Protein AF-A0A8S1MIY5-F1 (afdb_monomer_lite)

Sequence (161 aa):
MYQFWNVERFRDNHPNNYDDLGTQYIQLIIRNIDIILDHFNNERFLNTLAPLAEIYAPSYLYQAQLLADNLELLQEFLSRFIVEKDDQTIAMNQKFDQINKQISAQHLLEIVNSALGTISNWNQFRNQSMDMNMFRDKVDTLRNNFQLQINQNCNCPCQLI

Radius of gyration: 17.45 Å; chains: 1; bounding box: 38×49×44 Å

pLDDT: mean 79.67, std 19.29, range [26.83, 97.75]

Structure (mmCIF, N/CA/C/O backbone):
data_AF-A0A8S1MIY5-F1
#
_entry.id   AF-A0A8S1MIY5-F1
#
loop_
_atom_site.group_PDB
_atom_site.id
_atom_site.type_symbol
_atom_site.label_atom_id
_atom_site.label_alt_id
_atom_site.label_comp_id
_atom_site.label_asym_id
_atom_site.label_entity_id
_atom_site.label_seq_id
_atom_site.pdbx_PDB_ins_code
_atom_site.Cartn_x
_atom_site.Cartn_y
_atom_site.Cartn_z
_atom_site.occupancy
_atom_site.B_iso_or_equiv
_atom_site.auth_seq_id
_atom_site.auth_comp_id
_atom_site.auth_asym_id
_atom_site.auth_atom_id
_atom_site.pdbx_PDB_model_num
ATOM 1 N N . MET A 1 1 ? 19.231 -18.128 -3.361 1.00 30.25 1 MET A N 1
ATOM 2 C CA . MET A 1 1 ? 19.978 -16.853 -3.343 1.00 30.25 1 MET A CA 1
ATOM 3 C C . MET A 1 1 ? 19.051 -15.817 -3.961 1.00 30.25 1 MET A C 1
ATOM 5 O O . MET A 1 1 ? 18.845 -15.867 -5.165 1.00 30.25 1 MET A O 1
ATOM 9 N N . TYR A 1 2 ? 18.365 -15.015 -3.141 1.00 29.70 2 TYR A N 1
ATOM 10 C CA . TYR A 1 2 ? 17.358 -14.062 -3.622 1.00 29.70 2 TYR A CA 1
ATOM 11 C C . TYR A 1 2 ? 18.079 -12.900 -4.306 1.00 29.70 2 TYR A C 1
ATOM 13 O O . TYR A 1 2 ? 18.810 -12.150 -3.663 1.00 29.70 2 TYR A O 1
ATOM 21 N N . GLN A 1 3 ? 17.979 -12.837 -5.632 1.00 38.62 3 GLN A N 1
ATOM 22 C CA . GLN A 1 3 ? 18.622 -11.795 -6.418 1.00 38.62 3 GLN A CA 1
ATOM 23 C C . GLN A 1 3 ? 17.818 -10.505 -6.277 1.00 38.62 3 GLN A C 1
ATOM 25 O O . GLN A 1 3 ? 16.659 -10.426 -6.669 1.00 38.62 3 GLN A O 1
ATOM 30 N N . PHE A 1 4 ? 18.465 -9.518 -5.675 1.00 46.28 4 PHE A N 1
ATOM 31 C CA . PHE A 1 4 ? 17.971 -8.165 -5.512 1.00 46.28 4 PHE A CA 1
ATOM 32 C C . PHE A 1 4 ? 17.710 -7.497 -6.871 1.00 46.28 4 PHE A C 1
ATOM 34 O O . PHE A 1 4 ? 18.461 -7.715 -7.827 1.00 46.28 4 PHE A O 1
ATOM 41 N N . TRP A 1 5 ? 16.712 -6.614 -6.937 1.00 50.09 5 TRP A N 1
ATOM 42 C CA . TRP A 1 5 ? 16.492 -5.707 -8.066 1.00 50.09 5 TRP A CA 1
ATOM 43 C C . TRP A 1 5 ? 17.635 -4.674 -8.130 1.00 50.09 5 TRP A C 1
ATOM 45 O O . TRP A 1 5 ? 17.569 -3.575 -7.579 1.00 50.09 5 TRP A O 1
ATOM 55 N N . ASN A 1 6 ? 18.744 -5.068 -8.759 1.00 51.19 6 ASN A N 1
ATOM 56 C CA . ASN A 1 6 ? 19.761 -4.169 -9.290 1.00 51.19 6 ASN A CA 1
ATOM 57 C C . ASN A 1 6 ? 19.525 -4.092 -10.799 1.00 51.19 6 ASN A C 1
ATOM 59 O O . ASN A 1 6 ? 19.880 -5.021 -11.522 1.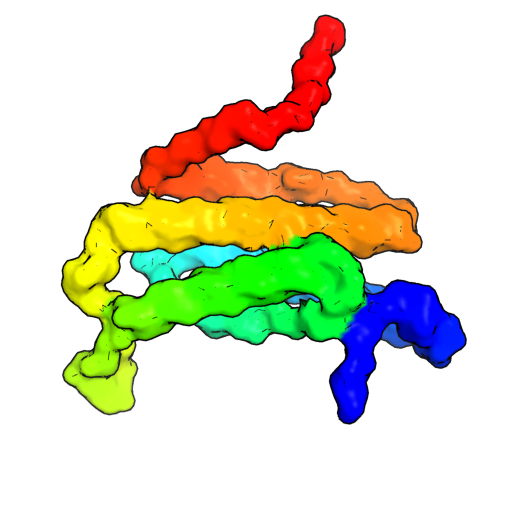00 51.19 6 ASN A O 1
ATOM 63 N N . VAL A 1 7 ? 18.892 -3.007 -11.249 1.00 51.31 7 VAL A N 1
ATOM 64 C CA . VAL A 1 7 ? 18.447 -2.821 -12.639 1.00 51.31 7 VAL A CA 1
ATOM 65 C C . VAL A 1 7 ? 19.576 -3.040 -13.646 1.00 51.31 7 VAL A C 1
ATOM 67 O O . VAL A 1 7 ? 19.343 -3.612 -14.704 1.00 51.31 7 VAL A O 1
ATOM 70 N N . GLU A 1 8 ? 20.808 -2.653 -13.315 1.00 51.97 8 GLU A N 1
ATOM 71 C CA . GLU A 1 8 ? 21.961 -2.844 -14.199 1.00 51.97 8 GLU A CA 1
ATOM 72 C C . GLU A 1 8 ? 22.456 -4.294 -14.169 1.00 51.97 8 GLU A C 1
ATOM 74 O O . GLU A 1 8 ? 22.488 -4.958 -15.201 1.00 51.97 8 GLU A O 1
ATOM 79 N N . ARG A 1 9 ? 22.741 -4.849 -12.983 1.00 48.50 9 ARG A N 1
ATOM 80 C CA . ARG A 1 9 ? 23.266 -6.225 -12.874 1.00 48.50 9 ARG A CA 1
ATOM 81 C C . ARG A 1 9 ? 22.266 -7.308 -13.281 1.00 48.50 9 ARG A C 1
ATOM 83 O O . ARG A 1 9 ? 22.688 -8.372 -13.722 1.00 48.50 9 ARG A O 1
ATOM 90 N N . PHE A 1 10 ? 20.968 -7.103 -13.083 1.00 50.41 10 PHE A N 1
ATOM 91 C CA . PHE A 1 10 ? 19.957 -8.109 -13.416 1.00 50.41 10 PHE A CA 1
ATOM 92 C C . PHE A 1 10 ? 19.632 -8.091 -14.918 1.00 50.41 10 PHE A C 1
ATOM 94 O O . PHE A 1 10 ? 19.554 -9.158 -15.530 1.00 50.41 10 PHE A O 1
ATOM 101 N N . ARG A 1 11 ? 19.560 -6.899 -15.532 1.00 55.84 11 ARG A N 1
ATOM 102 C CA . ARG A 1 11 ? 19.440 -6.725 -16.991 1.00 55.84 11 ARG A CA 1
ATOM 103 C C . ARG A 1 11 ? 20.601 -7.378 -17.738 1.00 55.84 11 ARG A C 1
ATOM 105 O O . ARG A 1 11 ? 20.368 -8.073 -18.721 1.00 55.84 11 ARG A O 1
ATOM 112 N N . ASP A 1 12 ? 21.826 -7.186 -17.252 1.00 58.12 12 ASP A N 1
ATOM 113 C CA . ASP A 1 12 ? 23.028 -7.697 -17.917 1.00 58.12 12 ASP A CA 1
ATOM 114 C C . ASP A 1 12 ? 23.130 -9.230 -17.846 1.00 58.12 12 ASP A C 1
ATOM 116 O O . ASP A 1 12 ? 23.671 -9.863 -18.751 1.00 58.12 12 ASP A O 1
ATOM 120 N N . ASN A 1 13 ? 22.578 -9.844 -16.795 1.00 53.00 13 ASN A N 1
ATOM 121 C CA . ASN A 1 13 ? 22.621 -11.291 -16.625 1.00 53.00 13 ASN A CA 1
ATOM 122 C C . ASN A 1 13 ? 21.460 -11.999 -17.334 1.00 53.00 13 ASN A C 1
ATOM 124 O O . ASN A 1 13 ? 21.686 -13.044 -17.947 1.00 53.00 13 ASN A O 1
ATOM 128 N N . HIS A 1 14 ? 20.222 -11.498 -17.229 1.00 50.00 14 HIS A N 1
ATOM 129 C CA . HIS A 1 14 ? 19.006 -12.218 -17.647 1.00 50.00 14 HIS A CA 1
ATOM 130 C C . HIS A 1 14 ? 18.018 -11.305 -18.413 1.00 50.00 14 HIS A C 1
ATOM 132 O O . HIS A 1 14 ? 16.885 -11.113 -17.962 1.00 50.00 14 HIS A O 1
ATOM 138 N N . PRO A 1 15 ? 18.397 -10.766 -19.588 1.00 54.75 15 PRO A N 1
ATOM 139 C CA . PRO A 1 15 ? 17.655 -9.698 -20.269 1.00 54.75 15 PRO A CA 1
ATOM 140 C C . PRO A 1 15 ? 16.210 -10.069 -20.638 1.00 54.75 15 PRO A C 1
ATOM 142 O O . PRO A 1 15 ? 15.326 -9.231 -20.520 1.00 54.75 15 PRO A O 1
ATOM 145 N N . ASN A 1 16 ? 15.944 -11.326 -21.016 1.00 53.03 16 ASN A N 1
ATOM 146 C CA . ASN A 1 16 ? 14.605 -11.755 -21.446 1.00 53.03 16 ASN A CA 1
ATOM 147 C C . ASN A 1 16 ? 13.642 -12.053 -20.279 1.00 53.03 16 ASN A C 1
ATOM 149 O O . ASN A 1 16 ? 12.444 -11.866 -20.429 1.00 53.03 16 ASN A O 1
ATOM 153 N N . ASN A 1 17 ? 14.146 -12.493 -19.118 1.00 59.59 17 ASN A N 1
ATOM 154 C CA . ASN A 1 17 ? 13.304 -12.845 -17.960 1.00 59.59 17 ASN A CA 1
ATOM 155 C C . ASN A 1 17 ? 13.122 -11.672 -16.985 1.00 59.59 17 ASN A C 1
ATOM 157 O O . ASN A 1 17 ? 12.213 -11.680 -16.157 1.00 59.59 17 ASN A O 1
ATOM 161 N N . TYR A 1 18 ? 14.005 -10.676 -17.053 1.00 66.25 18 TYR A N 1
ATOM 162 C CA . TYR A 1 18 ? 13.962 -9.498 -16.195 1.00 66.25 18 TYR A CA 1
ATOM 163 C C . TYR A 1 18 ? 12.698 -8.660 -16.419 1.00 66.25 18 TYR A C 1
ATOM 165 O O . TYR A 1 18 ? 12.062 -8.215 -15.462 1.00 66.25 18 TYR A O 1
ATOM 173 N N . ASP A 1 19 ? 12.309 -8.503 -17.682 1.00 68.25 19 ASP A N 1
ATOM 174 C CA . ASP A 1 19 ? 11.153 -7.712 -18.089 1.00 68.25 19 ASP A CA 1
ATOM 175 C C . ASP A 1 19 ? 9.825 -8.312 -17.606 1.00 68.25 19 ASP A C 1
ATOM 177 O O . ASP A 1 19 ? 8.956 -7.571 -17.131 1.00 68.25 19 ASP A O 1
ATOM 181 N N . ASP A 1 20 ? 9.679 -9.636 -17.673 1.00 75.25 20 ASP A N 1
ATOM 182 C CA . ASP A 1 20 ? 8.476 -10.343 -17.221 1.00 75.25 20 ASP A CA 1
ATOM 183 C C . ASP A 1 20 ? 8.345 -10.312 -15.696 1.00 75.25 20 ASP A C 1
ATOM 185 O O . ASP A 1 20 ? 7.279 -9.988 -15.172 1.00 75.25 20 ASP A O 1
ATOM 189 N N . LEU A 1 21 ? 9.438 -10.574 -14.972 1.00 76.75 21 LEU A N 1
ATOM 190 C CA . LEU A 1 21 ? 9.452 -10.533 -13.506 1.00 76.75 21 LEU A CA 1
ATOM 191 C C . LEU A 1 21 ? 9.160 -9.128 -12.973 1.00 76.75 21 LEU A C 1
ATOM 193 O O . LEU A 1 21 ? 8.384 -8.972 -12.031 1.00 76.75 21 LEU A O 1
ATOM 197 N N . GLY A 1 22 ? 9.743 -8.097 -13.588 1.00 79.81 22 GLY A N 1
ATOM 198 C CA . GLY A 1 22 ? 9.465 -6.718 -13.209 1.00 79.81 22 GLY A CA 1
ATOM 199 C C . GLY A 1 22 ? 8.017 -6.314 -13.476 1.00 79.81 22 GLY A C 1
ATOM 200 O O . GLY A 1 22 ? 7.383 -5.696 -12.624 1.00 79.81 22 GLY A O 1
ATOM 201 N N . THR A 1 23 ? 7.453 -6.742 -14.608 1.00 83.69 23 THR A N 1
ATOM 202 C CA . THR A 1 23 ? 6.039 -6.498 -14.932 1.00 83.69 23 THR A CA 1
ATOM 203 C C . THR A 1 23 ? 5.107 -7.190 -13.938 1.00 83.69 23 THR A C 1
ATOM 205 O O . THR A 1 23 ? 4.183 -6.557 -13.429 1.00 83.69 23 THR A O 1
ATOM 208 N N . GLN A 1 24 ? 5.369 -8.460 -13.610 1.00 83.25 24 GLN A N 1
ATOM 209 C CA . GLN A 1 24 ? 4.604 -9.205 -12.605 1.00 83.25 24 GLN A CA 1
ATOM 210 C C . GLN A 1 24 ? 4.672 -8.531 -11.232 1.00 83.25 24 GLN A C 1
ATOM 212 O O . GLN A 1 24 ? 3.654 -8.419 -10.552 1.00 83.25 24 GLN A O 1
ATOM 217 N N . TYR A 1 25 ? 5.846 -8.031 -10.842 1.00 85.62 25 TYR A N 1
ATOM 218 C CA . TYR A 1 25 ? 6.006 -7.323 -9.578 1.00 85.62 25 TYR A CA 1
ATOM 219 C C . TYR A 1 25 ? 5.230 -5.998 -9.542 1.00 85.62 25 TYR A C 1
ATOM 221 O O . TYR A 1 25 ? 4.528 -5.719 -8.572 1.00 85.62 25 TYR A O 1
ATOM 229 N N . ILE A 1 26 ? 5.274 -5.206 -10.617 1.00 88.56 26 ILE A N 1
ATOM 230 C CA . ILE A 1 26 ? 4.466 -3.983 -10.718 1.00 88.56 26 ILE A CA 1
ATOM 231 C C . ILE A 1 26 ? 2.967 -4.292 -10.649 1.00 88.56 26 ILE A C 1
ATOM 233 O O . ILE A 1 26 ? 2.234 -3.613 -9.932 1.00 88.56 26 ILE A O 1
ATOM 237 N N . GLN A 1 27 ? 2.504 -5.336 -11.336 1.00 89.44 27 GLN A N 1
ATOM 238 C CA . GLN A 1 27 ? 1.106 -5.770 -11.260 1.00 89.44 27 GLN A CA 1
ATOM 239 C C . GLN A 1 27 ? 0.715 -6.218 -9.847 1.00 89.44 27 GLN A C 1
ATOM 241 O O . GLN A 1 27 ? -0.393 -5.921 -9.400 1.00 89.44 27 GLN A O 1
ATOM 246 N N . LEU A 1 28 ? 1.623 -6.891 -9.135 1.00 90.19 28 LEU A N 1
ATOM 247 C CA . LEU A 1 28 ? 1.428 -7.299 -7.747 1.00 90.19 28 LEU A CA 1
ATOM 248 C C . LEU A 1 28 ? 1.277 -6.089 -6.819 1.00 90.19 28 LEU A C 1
ATOM 250 O O . LEU A 1 28 ? 0.321 -6.051 -6.047 1.00 90.19 28 LEU A O 1
ATOM 254 N N . ILE A 1 29 ? 2.157 -5.085 -6.943 1.00 92.12 29 ILE A N 1
ATOM 255 C CA . ILE A 1 29 ? 2.034 -3.816 -6.209 1.00 92.12 29 ILE A CA 1
ATOM 256 C C . ILE A 1 29 ? 0.662 -3.202 -6.484 1.00 92.12 29 ILE A C 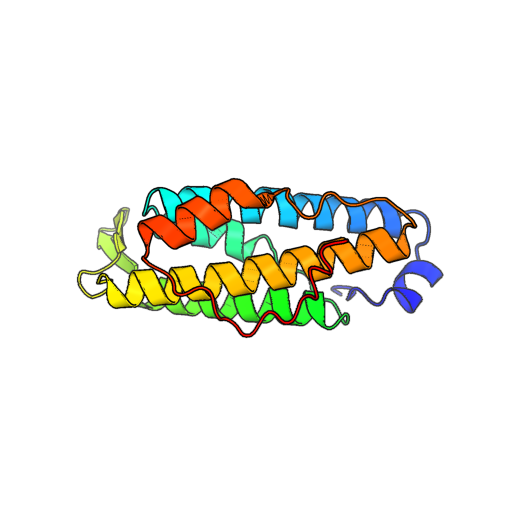1
ATOM 258 O O . ILE A 1 29 ? -0.072 -2.912 -5.544 1.00 92.12 29 ILE A O 1
ATOM 262 N N . ILE A 1 30 ? 0.293 -3.034 -7.758 1.00 93.62 30 ILE A N 1
ATOM 263 C CA . ILE A 1 30 ? -0.957 -2.361 -8.127 1.00 93.62 30 ILE A CA 1
ATOM 264 C C . ILE A 1 30 ? -2.162 -3.076 -7.517 1.00 93.62 30 ILE A C 1
ATOM 266 O O . ILE A 1 30 ? -2.972 -2.453 -6.831 1.00 93.62 30 ILE A O 1
ATOM 270 N N . ARG A 1 31 ? -2.248 -4.392 -7.726 1.00 94.88 31 ARG A N 1
ATOM 271 C CA . ARG A 1 31 ? -3.341 -5.224 -7.222 1.00 94.88 31 ARG A CA 1
ATOM 272 C C . ARG A 1 31 ? -3.449 -5.154 -5.702 1.00 94.88 31 ARG A C 1
ATOM 274 O O . ARG A 1 31 ? -4.542 -4.984 -5.172 1.00 94.88 31 ARG A O 1
ATOM 281 N N . ASN A 1 32 ? -2.336 -5.313 -4.998 1.00 95.06 32 ASN A N 1
ATOM 282 C CA . ASN A 1 32 ? -2.378 -5.438 -3.549 1.00 95.06 32 ASN A CA 1
ATOM 283 C C . ASN A 1 32 ? -2.599 -4.081 -2.871 1.00 95.06 32 ASN A C 1
ATOM 285 O O . ASN A 1 32 ? -3.348 -4.027 -1.900 1.00 95.06 32 ASN A O 1
ATOM 289 N N . ILE A 1 33 ? -2.060 -2.981 -3.410 1.00 96.50 33 ILE A N 1
ATOM 290 C CA . ILE A 1 33 ? -2.390 -1.626 -2.937 1.00 96.50 33 ILE A CA 1
ATOM 291 C C . ILE A 1 33 ? -3.879 -1.327 -3.122 1.00 96.50 33 ILE A C 1
ATOM 293 O O . ILE A 1 33 ? -4.508 -0.801 -2.204 1.00 96.50 33 ILE A O 1
ATOM 297 N N . ASP A 1 34 ? -4.459 -1.714 -4.259 1.00 96.69 34 ASP A N 1
ATOM 298 C CA . ASP A 1 34 ? -5.891 -1.553 -4.512 1.00 96.69 34 ASP A CA 1
ATOM 299 C C . ASP A 1 34 ? -6.755 -2.287 -3.466 1.00 96.69 34 ASP A C 1
ATOM 301 O O . ASP A 1 34 ? -7.677 -1.703 -2.889 1.00 96.69 34 ASP A O 1
ATOM 305 N N . ILE A 1 35 ? -6.390 -3.535 -3.148 1.00 97.06 35 ILE A N 1
ATOM 306 C CA . ILE A 1 35 ? -7.045 -4.356 -2.116 1.00 97.06 35 ILE A CA 1
ATOM 307 C C . ILE A 1 35 ? -6.882 -3.741 -0.719 1.00 97.06 35 ILE A C 1
ATOM 309 O O . ILE A 1 35 ? -7.847 -3.670 0.046 1.00 97.06 35 ILE A O 1
ATOM 313 N N . ILE A 1 36 ? -5.671 -3.296 -0.365 1.00 97.31 36 ILE A N 1
ATOM 314 C CA . ILE A 1 36 ? -5.395 -2.694 0.946 1.00 97.31 36 ILE A CA 1
ATOM 315 C C . ILE A 1 36 ? -6.229 -1.422 1.121 1.00 97.31 36 ILE A C 1
ATOM 317 O O . ILE A 1 36 ? -6.857 -1.253 2.167 1.00 97.31 36 ILE A O 1
ATOM 321 N N . LEU A 1 37 ? -6.297 -0.563 0.098 1.00 97.75 37 LEU A N 1
ATOM 322 C CA . LEU A 1 37 ? -7.128 0.642 0.114 1.00 97.75 37 LEU A CA 1
ATOM 323 C C . LEU A 1 37 ? -8.610 0.313 0.325 1.00 97.75 37 LEU A C 1
ATOM 325 O O . LEU A 1 37 ? -9.256 0.951 1.155 1.00 97.75 37 LEU A O 1
ATOM 329 N N . ASP A 1 38 ? -9.145 -0.708 -0.351 1.00 97.69 38 ASP A N 1
ATOM 330 C CA . ASP A 1 38 ? -10.527 -1.148 -0.125 1.00 97.69 38 ASP A CA 1
ATOM 331 C C . ASP A 1 38 ? -10.752 -1.634 1.301 1.00 97.69 38 ASP A C 1
ATOM 333 O O . ASP A 1 38 ? -11.760 -1.304 1.929 1.00 97.69 38 ASP A O 1
ATOM 337 N N . HIS A 1 39 ? -9.827 -2.422 1.840 1.00 97.06 39 HIS A N 1
ATOM 338 C CA . HIS A 1 39 ? -9.933 -2.902 3.208 1.00 97.06 39 HIS A CA 1
ATOM 339 C C . HIS A 1 39 ? -9.887 -1.758 4.219 1.00 97.06 39 HIS A C 1
ATOM 341 O O . HIS A 1 39 ? -10.725 -1.736 5.116 1.00 97.06 39 HIS A O 1
ATOM 347 N N . PHE A 1 40 ? -9.004 -0.776 4.047 1.00 96.12 40 PHE A N 1
ATOM 348 C CA . PHE A 1 40 ? -8.977 0.413 4.898 1.00 96.12 40 PHE A CA 1
ATOM 349 C C . PHE A 1 40 ? -10.254 1.249 4.782 1.00 96.12 40 PHE A C 1
ATOM 351 O O . PHE A 1 40 ? -10.840 1.605 5.803 1.00 96.12 40 PHE A O 1
ATOM 358 N N . ASN A 1 41 ? -10.735 1.507 3.564 1.00 96.62 41 ASN A N 1
ATOM 359 C CA . ASN A 1 41 ? -11.960 2.278 3.334 1.00 96.62 41 ASN A CA 1
ATOM 360 C C . ASN A 1 41 ? -13.208 1.614 3.933 1.00 96.62 41 ASN A C 1
ATOM 362 O O . ASN A 1 41 ? -14.158 2.308 4.280 1.00 96.62 41 ASN A O 1
ATOM 366 N N . ASN A 1 42 ? -13.191 0.288 4.092 1.00 95.62 42 ASN A N 1
ATOM 367 C CA . ASN A 1 42 ? -14.251 -0.486 4.741 1.00 95.62 42 ASN A CA 1
ATOM 368 C C . ASN A 1 42 ? -13.938 -0.849 6.206 1.00 95.62 42 ASN A C 1
ATOM 370 O O . ASN A 1 42 ? -14.617 -1.705 6.774 1.00 95.62 42 ASN A O 1
ATOM 374 N N . GLU A 1 43 ? -12.896 -0.264 6.804 1.00 92.94 43 GLU A N 1
ATOM 375 C CA . GLU A 1 43 ? -12.442 -0.540 8.176 1.00 92.94 43 GLU A CA 1
ATOM 376 C C . GLU A 1 43 ? -12.132 -2.029 8.476 1.00 92.94 43 GLU A C 1
ATOM 378 O O . GLU A 1 43 ? -12.224 -2.501 9.610 1.00 92.94 43 GLU A O 1
ATOM 383 N N . ARG A 1 44 ? -11.714 -2.797 7.462 1.00 92.75 44 ARG A N 1
ATOM 384 C CA . ARG A 1 44 ? -11.333 -4.221 7.539 1.00 92.75 44 ARG A CA 1
ATOM 385 C C . ARG A 1 44 ? -9.821 -4.410 7.706 1.00 92.75 44 ARG A C 1
ATOM 387 O O . ARG A 1 44 ? -9.193 -5.143 6.948 1.00 92.75 44 ARG A O 1
ATOM 394 N N . PHE A 1 45 ? -9.230 -3.763 8.708 1.00 92.25 45 PHE A N 1
ATOM 395 C CA . PHE A 1 45 ? -7.770 -3.673 8.887 1.00 92.25 45 PHE A CA 1
ATOM 396 C C . PHE A 1 45 ? -7.044 -5.024 8.970 1.00 92.25 45 PHE A C 1
ATOM 398 O O . PHE A 1 45 ? -5.967 -5.167 8.403 1.00 92.25 45 PHE A O 1
ATOM 405 N N . LEU A 1 46 ? -7.633 -6.044 9.602 1.00 89.69 46 LEU A N 1
ATOM 406 C CA . LEU A 1 46 ? -7.026 -7.384 9.695 1.00 89.69 46 LEU A CA 1
ATOM 407 C C . LEU A 1 46 ? -6.761 -8.008 8.322 1.00 89.69 46 LEU A C 1
ATOM 409 O O . LEU A 1 46 ? -5.739 -8.657 8.115 1.00 89.69 46 LEU A O 1
ATOM 413 N N . ASN A 1 47 ? -7.653 -7.755 7.363 1.00 91.62 47 ASN A N 1
ATOM 414 C CA . ASN A 1 47 ? -7.565 -8.325 6.023 1.00 91.62 47 ASN A CA 1
ATOM 415 C C . ASN A 1 47 ? -6.430 -7.695 5.198 1.00 91.62 47 ASN A C 1
ATOM 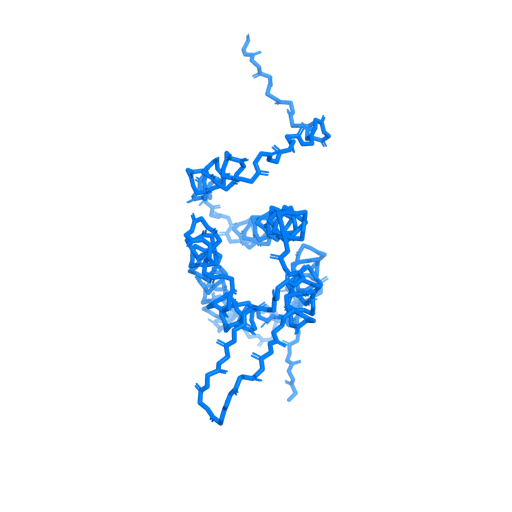417 O O . ASN A 1 47 ? -6.153 -8.151 4.095 1.00 91.62 47 ASN A O 1
ATOM 421 N N . THR A 1 48 ? -5.769 -6.655 5.715 1.00 91.88 48 THR A N 1
ATOM 422 C CA . THR A 1 48 ? -4.685 -5.948 5.020 1.00 91.88 48 THR A CA 1
ATOM 423 C C . THR A 1 48 ? -3.325 -6.617 5.204 1.00 91.88 48 THR A C 1
ATOM 425 O O . THR A 1 48 ? -2.450 -6.427 4.370 1.00 91.88 48 THR A O 1
ATOM 428 N N . LEU A 1 49 ? -3.135 -7.445 6.238 1.00 90.44 49 LEU A N 1
ATOM 429 C CA . LEU A 1 49 ? -1.821 -8.026 6.541 1.00 90.44 49 LEU A CA 1
ATOM 430 C C . LEU A 1 49 ? -1.305 -8.962 5.446 1.00 90.44 49 LEU A C 1
ATOM 432 O O . LEU A 1 49 ? -0.131 -8.912 5.097 1.00 90.44 49 LEU A O 1
ATOM 436 N N . ALA A 1 50 ? -2.182 -9.812 4.907 1.00 90.19 50 ALA A N 1
ATOM 437 C CA . ALA A 1 50 ? -1.820 -10.743 3.842 1.00 90.19 50 ALA A CA 1
ATOM 438 C C . ALA A 1 50 ? -1.355 -10.010 2.566 1.00 90.19 50 ALA A C 1
ATOM 440 O O . ALA A 1 50 ? -0.228 -10.255 2.135 1.00 90.19 50 ALA A O 1
ATOM 441 N N . PRO A 1 51 ? -2.135 -9.070 1.988 1.00 89.81 51 PRO A N 1
ATOM 442 C CA . PRO A 1 51 ? -1.677 -8.336 0.813 1.00 89.81 51 PRO A CA 1
ATOM 443 C C . PRO A 1 51 ? -0.460 -7.443 1.096 1.00 89.81 51 PRO A C 1
ATOM 445 O O . PRO A 1 51 ? 0.343 -7.266 0.186 1.00 89.81 51 PRO A O 1
ATOM 448 N N . LEU A 1 52 ? -0.275 -6.924 2.321 1.00 88.38 52 LEU A N 1
ATOM 449 C CA . LEU A 1 52 ? 0.946 -6.197 2.708 1.00 88.38 52 LEU A CA 1
ATOM 450 C C . LEU A 1 52 ? 2.189 -7.094 2.612 1.00 88.38 52 LEU A C 1
ATOM 452 O O . LEU A 1 52 ? 3.160 -6.718 1.959 1.00 88.38 52 LEU A O 1
ATOM 456 N N . ALA A 1 53 ? 2.131 -8.297 3.190 1.00 85.56 53 ALA A N 1
ATOM 457 C CA . ALA A 1 53 ? 3.245 -9.247 3.190 1.00 85.56 53 ALA A CA 1
ATOM 458 C C . ALA A 1 53 ? 3.610 -9.753 1.782 1.00 85.56 53 ALA A C 1
ATOM 460 O O . ALA A 1 53 ? 4.748 -10.147 1.531 1.00 85.56 53 ALA A O 1
ATOM 461 N N . GLU A 1 54 ? 2.651 -9.748 0.854 1.00 84.81 54 GLU A N 1
ATOM 462 C CA . GLU A 1 54 ? 2.882 -10.126 -0.540 1.00 84.81 54 GLU A CA 1
ATOM 463 C C . GLU A 1 54 ? 3.635 -9.055 -1.345 1.00 84.81 54 GLU A C 1
ATOM 465 O O . GLU A 1 54 ? 4.315 -9.402 -2.311 1.00 84.81 54 GLU A O 1
ATOM 470 N N . ILE A 1 55 ? 3.561 -7.770 -0.972 1.00 80.44 55 ILE A N 1
ATOM 471 C CA . ILE A 1 55 ? 4.318 -6.694 -1.640 1.00 80.44 55 ILE A CA 1
ATOM 472 C C . ILE A 1 55 ? 5.752 -6.660 -1.077 1.00 80.44 55 ILE A C 1
ATOM 474 O O . ILE A 1 55 ? 6.243 -5.645 -0.599 1.00 80.44 55 ILE A O 1
ATOM 478 N N . TYR A 1 56 ? 6.455 -7.790 -1.107 1.00 65.81 56 TYR A N 1
ATOM 479 C CA . TYR A 1 56 ? 7.850 -7.856 -0.685 1.00 65.81 56 TYR A CA 1
ATOM 480 C C . TYR A 1 56 ? 8.762 -8.016 -1.899 1.00 65.81 56 TYR A C 1
ATOM 482 O O . TYR A 1 56 ? 8.739 -9.049 -2.572 1.00 65.81 56 TYR A O 1
ATOM 490 N N . ALA A 1 57 ? 9.610 -7.017 -2.160 1.00 59.12 57 ALA A N 1
ATOM 491 C CA . ALA A 1 57 ? 10.737 -7.184 -3.070 1.00 59.12 57 ALA A CA 1
ATOM 492 C C . ALA A 1 57 ? 12.044 -6.675 -2.461 1.00 59.12 57 ALA A C 1
ATOM 494 O O . ALA A 1 57 ? 12.149 -5.499 -2.109 1.00 59.12 57 ALA A O 1
ATOM 495 N N . PRO A 1 58 ? 13.096 -7.507 -2.443 1.00 54.75 58 PRO A N 1
ATOM 496 C CA . PRO A 1 58 ? 14.440 -7.023 -2.187 1.00 54.75 58 PRO A CA 1
ATOM 497 C C . PRO A 1 58 ? 14.905 -6.184 -3.391 1.00 54.75 58 PRO A C 1
ATOM 499 O O . PRO A 1 58 ? 15.303 -6.719 -4.426 1.00 54.75 58 PRO A O 1
ATOM 502 N N . SER A 1 59 ? 14.851 -4.856 -3.280 1.00 63.94 59 SER A N 1
ATOM 503 C CA . SER A 1 59 ? 15.289 -3.910 -4.318 1.00 63.94 59 SER A CA 1
ATOM 504 C C . SER A 1 59 ? 16.363 -2.963 -3.787 1.00 63.94 59 SER A C 1
ATOM 506 O O . SER A 1 59 ? 16.388 -2.650 -2.599 1.00 63.94 59 SER A O 1
ATOM 508 N N . TYR A 1 60 ? 17.262 -2.499 -4.662 1.00 65.44 60 TYR A N 1
ATOM 509 C CA . TYR A 1 60 ? 18.225 -1.436 -4.336 1.00 65.44 60 TYR A CA 1
ATOM 510 C C . TYR A 1 60 ? 17.754 -0.041 -4.764 1.00 65.44 60 TYR A C 1
ATOM 512 O O . TYR A 1 60 ? 18.427 0.951 -4.487 1.00 65.44 60 TYR A O 1
ATOM 520 N N . LEU A 1 61 ? 16.616 0.057 -5.458 1.00 74.25 61 LEU A N 1
ATOM 521 C CA . LEU A 1 61 ? 16.048 1.349 -5.826 1.00 74.25 61 LEU A CA 1
ATOM 522 C C . LEU A 1 61 ? 15.404 1.999 -4.605 1.00 74.25 61 LEU A C 1
ATOM 524 O O . LEU A 1 61 ? 14.538 1.397 -3.976 1.00 74.25 61 LEU A O 1
ATOM 528 N N . TYR A 1 62 ? 15.762 3.257 -4.347 1.00 81.75 62 TYR A N 1
ATOM 529 C CA . TYR A 1 62 ? 15.303 4.015 -3.182 1.00 81.75 62 TYR A CA 1
ATOM 530 C C . TYR A 1 62 ? 13.782 3.947 -2.964 1.00 81.75 62 TYR A C 1
ATOM 532 O O . TYR A 1 62 ? 13.341 3.650 -1.863 1.00 81.75 62 TYR A O 1
ATOM 540 N N . GLN A 1 63 ? 12.971 4.147 -4.011 1.00 85.06 63 GLN A N 1
ATOM 541 C CA . GLN A 1 63 ? 11.505 4.107 -3.880 1.00 85.06 63 GLN A CA 1
ATOM 542 C C . GLN A 1 63 ? 10.965 2.718 -3.520 1.00 85.06 63 GLN A C 1
ATOM 544 O O . GLN A 1 63 ? 9.999 2.612 -2.772 1.00 85.06 63 GLN A O 1
ATOM 549 N N . ALA A 1 64 ? 11.598 1.658 -4.024 1.00 83.31 64 ALA A N 1
ATOM 550 C CA . ALA A 1 64 ? 11.188 0.287 -3.741 1.00 83.31 64 ALA A CA 1
ATOM 551 C C . ALA A 1 64 ? 11.633 -0.160 -2.339 1.00 83.31 64 ALA A C 1
ATOM 553 O O . ALA A 1 64 ? 10.909 -0.904 -1.687 1.00 83.31 64 ALA A O 1
ATOM 554 N N . GLN A 1 65 ? 12.786 0.326 -1.866 1.00 83.94 65 GLN A N 1
ATOM 555 C CA . GLN A 1 65 ? 13.217 0.165 -0.473 1.00 83.94 65 GLN A CA 1
ATOM 556 C C . GLN A 1 65 ? 12.272 0.895 0.473 1.00 83.94 65 GLN A C 1
ATOM 558 O O . GLN A 1 65 ? 11.724 0.282 1.376 1.00 83.94 65 GLN A O 1
ATOM 563 N N . LEU A 1 66 ? 11.994 2.169 0.191 1.00 88.62 66 LEU A N 1
ATOM 564 C CA . LEU A 1 66 ? 11.063 2.969 0.977 1.00 88.62 66 LEU A CA 1
ATOM 565 C C . LEU A 1 66 ? 9.662 2.341 1.015 1.00 88.62 66 LEU A C 1
ATOM 567 O O . LEU A 1 66 ? 9.007 2.362 2.051 1.00 88.62 66 LEU A O 1
ATOM 571 N N . LEU A 1 67 ? 9.206 1.760 -0.100 1.00 91.12 67 LEU A N 1
ATOM 572 C CA . LEU A 1 67 ? 7.966 0.990 -0.137 1.00 91.12 67 LEU A CA 1
ATOM 573 C C . LEU A 1 67 ? 8.026 -0.206 0.821 1.00 91.12 67 LEU A C 1
ATOM 575 O O . LEU A 1 67 ? 7.119 -0.352 1.632 1.00 91.12 67 LEU A O 1
ATOM 579 N N . ALA A 1 68 ? 9.074 -1.031 0.748 1.00 87.75 68 ALA A N 1
ATOM 580 C CA . ALA A 1 68 ? 9.241 -2.192 1.623 1.00 87.75 68 ALA A CA 1
ATOM 581 C C . ALA A 1 68 ? 9.269 -1.798 3.109 1.00 87.75 68 ALA A C 1
ATOM 583 O O . ALA A 1 68 ? 8.528 -2.377 3.902 1.00 87.75 68 ALA A O 1
ATOM 584 N N . ASP A 1 69 ? 10.035 -0.764 3.459 1.00 88.81 69 ASP A N 1
ATOM 585 C CA . ASP A 1 69 ? 10.135 -0.256 4.829 1.00 88.81 69 ASP A CA 1
ATOM 586 C C . ASP A 1 69 ? 8.764 0.232 5.334 1.00 88.81 69 ASP A C 1
ATOM 588 O O . ASP A 1 69 ? 8.334 -0.115 6.432 1.00 88.81 69 ASP A O 1
ATOM 592 N N . ASN A 1 70 ? 8.024 0.990 4.517 1.00 91.56 70 ASN A N 1
ATOM 593 C CA . ASN A 1 70 ? 6.697 1.488 4.893 1.00 91.56 70 ASN A CA 1
ATOM 594 C C . ASN A 1 70 ? 5.665 0.358 5.052 1.00 91.56 70 ASN A C 1
ATOM 596 O O . ASN A 1 70 ? 4.803 0.431 5.932 1.00 91.56 70 ASN A O 1
ATOM 600 N N . LEU A 1 71 ? 5.741 -0.686 4.220 1.00 92.38 71 LEU A N 1
ATOM 601 C CA . LEU A 1 71 ? 4.886 -1.870 4.332 1.00 92.38 71 LEU A CA 1
ATOM 602 C C . LEU A 1 71 ? 5.158 -2.627 5.635 1.00 92.38 71 LEU A C 1
ATOM 604 O O . LEU A 1 71 ? 4.209 -2.964 6.346 1.00 92.38 71 LEU A O 1
ATOM 608 N N . GLU A 1 72 ? 6.433 -2.842 5.970 1.00 90.62 72 GLU A N 1
ATOM 609 C CA . GLU A 1 72 ? 6.851 -3.483 7.220 1.00 90.62 72 GLU A CA 1
ATOM 610 C C . GLU A 1 72 ? 6.385 -2.669 8.431 1.00 90.62 72 GLU A C 1
ATOM 612 O O . GLU A 1 72 ? 5.737 -3.215 9.324 1.00 90.62 72 GLU A O 1
ATOM 617 N N . LEU A 1 73 ? 6.595 -1.349 8.420 1.00 91.69 73 LEU A N 1
ATOM 618 C CA . LEU A 1 73 ? 6.148 -0.457 9.492 1.00 91.69 73 LEU A CA 1
ATOM 619 C C . LEU A 1 73 ? 4.634 -0.534 9.721 1.00 91.69 73 LEU A C 1
ATOM 621 O O . LEU A 1 73 ? 4.191 -0.641 10.868 1.00 91.69 73 LEU A O 1
ATOM 625 N N . LEU A 1 74 ? 3.827 -0.505 8.654 1.00 94.88 74 LEU A N 1
ATOM 626 C CA . LEU A 1 74 ? 2.375 -0.621 8.792 1.00 94.88 74 LEU A CA 1
ATOM 627 C C . LEU A 1 74 ? 1.965 -2.015 9.283 1.00 94.88 74 LEU A C 1
ATOM 629 O O . LEU A 1 74 ? 1.091 -2.128 10.146 1.00 94.88 74 LEU A O 1
ATOM 633 N N . GLN A 1 75 ? 2.592 -3.070 8.765 1.00 93.44 75 GLN A N 1
ATOM 634 C CA . GLN A 1 75 ? 2.317 -4.441 9.182 1.00 93.44 75 GLN A CA 1
ATOM 635 C C . GLN A 1 75 ? 2.636 -4.643 10.668 1.00 93.44 75 GLN A C 1
ATOM 637 O O . GLN A 1 75 ? 1.799 -5.165 11.412 1.00 93.44 75 GLN A O 1
ATOM 642 N N . GLU A 1 76 ? 3.805 -4.197 11.125 1.00 92.75 76 GLU A N 1
ATOM 643 C CA . GLU A 1 76 ? 4.187 -4.231 12.535 1.00 92.75 76 GLU A CA 1
ATOM 644 C C . GLU A 1 76 ? 3.224 -3.418 13.396 1.00 92.75 76 GLU A C 1
ATOM 646 O O . GLU A 1 76 ? 2.803 -3.877 14.462 1.00 92.75 76 GLU A O 1
ATOM 651 N N . PHE A 1 77 ? 2.863 -2.216 12.941 1.00 94.44 77 PHE A N 1
ATOM 652 C CA . PHE A 1 77 ? 1.942 -1.349 13.658 1.00 94.44 77 PHE A CA 1
ATOM 653 C C . PHE A 1 77 ? 0.590 -2.031 13.864 1.00 94.44 77 PHE A C 1
ATOM 655 O O . PHE A 1 77 ? 0.144 -2.148 15.004 1.00 94.44 77 PHE A O 1
ATOM 662 N N . LEU A 1 78 ? -0.034 -2.536 12.794 1.00 93.94 78 LEU A N 1
ATOM 663 C CA . LEU A 1 78 ? -1.327 -3.220 12.866 1.00 93.94 78 LEU A CA 1
ATOM 664 C C . LEU A 1 78 ? -1.255 -4.483 13.729 1.00 93.94 78 LEU A C 1
ATOM 666 O O . LEU A 1 78 ? -2.151 -4.712 14.540 1.00 93.94 78 LEU A O 1
ATOM 670 N N . SER 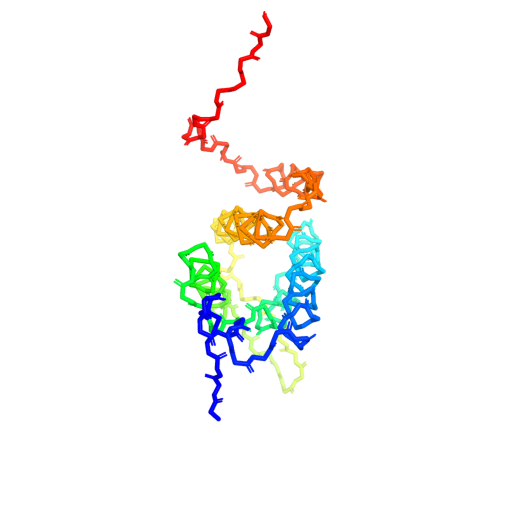A 1 79 ? -0.170 -5.254 13.620 1.00 92.19 79 SER A N 1
ATOM 671 C CA . SER A 1 79 ? 0.016 -6.509 14.362 1.00 92.19 79 SER A CA 1
ATOM 672 C C . SER A 1 79 ? 0.003 -6.319 15.882 1.00 92.19 79 SER A C 1
ATOM 674 O O . SER A 1 79 ? -0.493 -7.185 16.599 1.00 92.19 79 SER A O 1
ATOM 676 N N . ARG A 1 80 ? 0.449 -5.161 16.395 1.00 92.81 80 ARG A N 1
ATOM 677 C CA . ARG A 1 80 ? 0.383 -4.820 17.836 1.00 92.81 80 ARG A CA 1
ATOM 678 C C . ARG A 1 80 ? -1.045 -4.752 18.375 1.00 92.81 80 ARG A C 1
ATOM 680 O O . ARG A 1 80 ? -1.255 -4.824 19.588 1.00 92.81 80 ARG A O 1
ATOM 687 N N . PHE A 1 81 ? -2.020 -4.572 17.491 1.00 92.19 81 PHE A N 1
ATOM 688 C CA . PHE A 1 81 ? -3.422 -4.449 17.854 1.00 92.19 81 PHE A CA 1
ATOM 689 C C . PHE A 1 81 ? -4.221 -5.727 17.624 1.00 92.19 81 PHE A C 1
ATOM 691 O O . PHE A 1 81 ? -5.395 -5.762 17.975 1.00 92.19 81 PHE A O 1
ATOM 698 N N . ILE A 1 82 ? -3.616 -6.781 17.088 1.00 90.50 82 ILE A N 1
ATOM 699 C CA . ILE A 1 82 ? -4.307 -8.044 16.837 1.00 90.50 82 ILE A CA 1
ATOM 700 C C . ILE A 1 82 ? -4.321 -8.866 18.116 1.00 90.50 82 ILE A C 1
ATOM 702 O O . ILE A 1 82 ? -3.307 -9.008 18.795 1.00 90.50 82 ILE A O 1
ATOM 706 N N . VAL A 1 83 ? -5.492 -9.394 18.459 1.00 85.94 83 VAL A N 1
ATOM 707 C CA . VAL A 1 83 ? -5.676 -10.302 19.587 1.00 85.94 83 VAL A CA 1
ATOM 708 C C . VAL A 1 83 ? -6.440 -11.526 19.110 1.00 85.94 83 VAL A C 1
ATOM 710 O O . VAL A 1 83 ? -7.475 -11.417 18.448 1.00 85.94 83 VAL A O 1
ATOM 713 N N . GLU A 1 84 ? -5.913 -12.686 19.472 1.00 81.88 84 GLU A N 1
ATOM 714 C CA . GLU A 1 84 ? -6.583 -13.972 19.342 1.00 81.88 84 GLU A CA 1
ATOM 715 C C . GLU A 1 84 ? -7.628 -14.091 20.459 1.00 81.88 84 GLU A C 1
ATOM 717 O O . GLU A 1 84 ? -7.318 -13.908 21.639 1.00 81.88 84 GLU A O 1
ATOM 722 N N . LYS A 1 85 ? -8.893 -14.297 20.085 1.00 70.62 85 LYS A N 1
ATOM 723 C CA . LYS A 1 85 ? -10.003 -14.455 21.039 1.00 70.62 85 LYS A CA 1
ATOM 724 C C . LYS A 1 85 ? -10.269 -15.922 21.382 1.00 70.62 85 LYS A C 1
ATOM 726 O O . LYS A 1 85 ? -10.719 -16.199 22.490 1.00 70.62 85 LYS A O 1
ATOM 731 N N . ASP A 1 86 ? -9.987 -16.818 20.443 1.00 73.62 86 ASP A N 1
ATOM 732 C CA . ASP A 1 86 ? -10.022 -18.280 20.534 1.00 73.62 86 ASP A CA 1
ATOM 733 C C . ASP A 1 86 ? -9.184 -18.867 19.380 1.00 73.62 86 ASP A C 1
ATOM 735 O O . ASP A 1 86 ? -8.742 -18.106 18.517 1.00 73.62 86 ASP A O 1
ATOM 739 N N . ASP A 1 87 ? -9.013 -20.195 19.341 1.00 68.81 87 ASP A N 1
ATOM 740 C CA . ASP A 1 87 ? -8.169 -20.929 18.373 1.00 68.81 87 ASP A CA 1
ATOM 741 C C . ASP A 1 87 ? -8.517 -20.690 16.879 1.00 68.81 87 ASP A C 1
ATOM 743 O O . ASP A 1 87 ? -7.874 -21.258 15.992 1.00 68.81 87 ASP A O 1
ATOM 747 N N . GLN A 1 88 ? -9.562 -19.914 16.558 1.00 69.94 88 GLN A N 1
ATOM 748 C CA . GLN A 1 88 ? -9.995 -19.635 15.181 1.00 69.94 88 GLN A CA 1
ATOM 749 C C . GLN A 1 88 ? -10.333 -18.161 14.905 1.00 69.94 88 GLN A C 1
ATOM 751 O O . GLN A 1 88 ? -10.516 -17.789 13.742 1.00 69.94 88 GLN A O 1
ATOM 756 N N . THR A 1 89 ? -10.401 -17.305 15.928 1.00 75.12 89 THR A N 1
ATOM 757 C CA . THR A 1 89 ? -10.906 -15.934 15.794 1.00 75.12 89 THR A CA 1
ATOM 758 C C . THR A 1 89 ? -9.846 -14.901 16.148 1.00 75.12 89 THR A C 1
ATOM 760 O O . THR A 1 89 ? -9.504 -14.693 17.313 1.00 75.12 89 THR A O 1
ATOM 763 N N . ILE A 1 90 ? -9.411 -14.151 15.135 1.00 81.62 90 ILE A N 1
ATOM 764 C CA . ILE A 1 90 ? -8.580 -12.954 15.297 1.00 81.62 90 ILE A CA 1
ATOM 765 C C . ILE A 1 90 ? -9.437 -11.687 15.232 1.00 81.62 90 ILE A C 1
ATOM 767 O O . ILE A 1 90 ? -10.361 -11.573 14.425 1.00 81.62 90 ILE A O 1
ATOM 771 N N . ALA A 1 91 ? -9.135 -10.713 16.086 1.00 84.50 91 ALA A N 1
ATOM 772 C CA . ALA A 1 91 ? -9.812 -9.422 16.116 1.00 84.50 91 ALA A CA 1
ATOM 773 C C . ALA A 1 91 ? -8.817 -8.283 16.371 1.00 84.50 91 ALA A C 1
ATOM 775 O O . ALA A 1 91 ? -7.799 -8.482 17.031 1.00 84.50 91 ALA A O 1
ATOM 776 N N . MET A 1 92 ? -9.147 -7.065 15.930 1.00 89.00 92 MET A N 1
ATOM 777 C CA . MET A 1 92 ? -8.477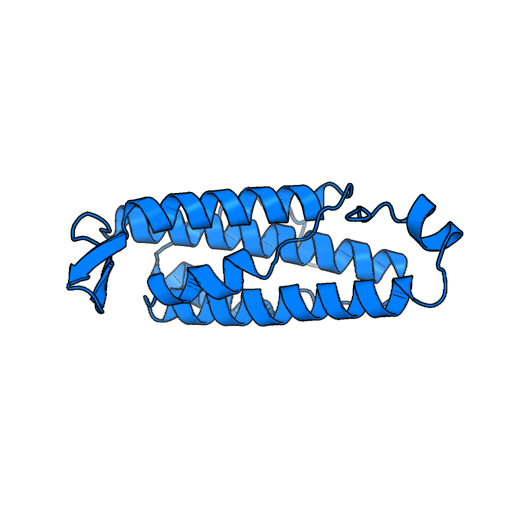 -5.876 16.459 1.00 89.00 92 MET A CA 1
ATOM 778 C C . MET A 1 92 ? -8.920 -5.684 17.911 1.00 89.00 92 MET A C 1
ATOM 780 O O . MET A 1 92 ? -10.102 -5.809 18.248 1.00 89.00 92 MET A O 1
ATOM 784 N N . ASN A 1 93 ? -7.970 -5.401 18.788 1.00 86.25 93 ASN A N 1
ATOM 785 C CA . ASN A 1 93 ? -8.235 -5.142 20.187 1.00 86.25 93 ASN A CA 1
ATOM 786 C C . ASN A 1 93 ? -8.920 -3.784 20.373 1.00 86.25 93 ASN A C 1
ATOM 788 O O . ASN A 1 93 ? -8.911 -2.916 19.502 1.00 86.25 93 ASN A O 1
ATOM 792 N N . GLN A 1 94 ? -9.499 -3.583 21.555 1.00 81.12 94 GLN A N 1
ATOM 793 C CA . GLN A 1 94 ? -10.224 -2.352 21.881 1.00 81.12 94 GLN A CA 1
ATOM 794 C C . GLN A 1 94 ? -9.324 -1.105 21.958 1.00 81.12 94 GLN A C 1
ATOM 796 O O . GLN A 1 94 ? -9.846 0.001 22.043 1.00 81.12 94 GLN A O 1
ATOM 801 N N . LYS A 1 95 ? -7.991 -1.262 21.928 1.00 86.19 95 LYS A N 1
ATOM 802 C CA . LYS A 1 95 ? -7.039 -0.142 21.885 1.00 86.19 95 LYS A CA 1
ATOM 803 C C . LYS A 1 95 ? -6.825 0.391 20.468 1.00 86.19 95 LYS A C 1
ATOM 805 O O . LYS A 1 95 ? -6.216 1.445 20.331 1.00 86.19 95 LYS A O 1
ATOM 810 N N . PHE A 1 96 ? -7.323 -0.290 19.433 1.00 91.12 96 PHE A N 1
ATOM 811 C CA . PHE A 1 96 ? -7.312 0.215 18.061 1.00 91.12 96 PHE A CA 1
ATOM 812 C C . PHE A 1 96 ? -8.430 1.245 17.839 1.00 91.12 96 PHE A C 1
ATOM 814 O O . PHE A 1 96 ? -9.417 1.022 17.134 1.00 91.12 96 PHE A O 1
ATOM 821 N N . ASP A 1 97 ? -8.290 2.362 18.543 1.00 91.12 97 ASP A N 1
ATOM 822 C CA . ASP A 1 97 ? -9.212 3.488 18.543 1.00 91.12 97 ASP A CA 1
ATOM 823 C C . ASP A 1 97 ? -9.097 4.351 17.275 1.00 91.12 97 ASP A C 1
ATOM 825 O O . ASP A 1 97 ? -8.316 4.079 16.361 1.00 91.12 97 ASP A O 1
ATOM 829 N N . GLN A 1 98 ? -9.898 5.418 17.214 1.00 91.50 98 GLN A N 1
ATOM 830 C CA . GLN A 1 98 ? -9.929 6.313 16.059 1.00 91.50 98 GLN A CA 1
ATOM 831 C C . GLN A 1 98 ? -8.561 6.937 15.748 1.00 91.50 98 GLN A C 1
ATOM 833 O O . GLN A 1 98 ? -8.229 7.102 14.578 1.00 91.50 98 GLN A O 1
ATOM 838 N N . ILE A 1 99 ? -7.752 7.242 16.767 1.00 93.25 99 ILE A N 1
ATOM 839 C CA . ILE A 1 99 ? -6.418 7.825 16.580 1.00 93.25 99 ILE A CA 1
ATOM 840 C C . ILE A 1 99 ? -5.498 6.808 15.896 1.00 93.25 99 ILE A C 1
ATOM 842 O O . ILE A 1 99 ? -4.840 7.134 14.910 1.00 93.25 99 ILE A O 1
ATOM 846 N N . ASN A 1 100 ? -5.487 5.555 16.358 1.00 94.19 100 ASN A N 1
ATOM 847 C CA . ASN A 1 100 ? -4.667 4.510 15.740 1.00 94.19 100 ASN A CA 1
ATOM 848 C C . ASN A 1 100 ? -5.136 4.159 14.320 1.00 94.19 100 ASN A C 1
ATOM 850 O O . ASN A 1 100 ? -4.303 3.930 13.441 1.00 94.19 100 ASN A O 1
ATOM 854 N N . LYS A 1 101 ? -6.450 4.204 14.059 1.00 94.75 101 LYS A N 1
ATOM 855 C CA . LYS A 1 101 ? -6.995 4.099 12.697 1.00 94.75 101 LYS A CA 1
ATOM 856 C C . LYS A 1 101 ? -6.461 5.214 11.794 1.00 94.75 101 LYS A C 1
ATOM 858 O O . LYS A 1 101 ? -5.974 4.925 10.704 1.00 94.75 101 LYS A O 1
ATOM 863 N N . GLN A 1 102 ? -6.471 6.463 12.260 1.00 94.38 102 GLN A N 1
ATOM 864 C CA . GLN A 1 102 ? -5.929 7.605 11.514 1.00 94.38 102 GLN A CA 1
ATOM 865 C C . GLN A 1 102 ? -4.432 7.466 11.231 1.00 94.38 102 GLN A C 1
ATOM 867 O O . GLN A 1 102 ? -4.013 7.674 10.096 1.00 94.38 102 GLN A O 1
ATOM 872 N N . ILE A 1 103 ? -3.640 7.054 12.225 1.00 94.31 103 ILE A N 1
ATOM 873 C CA . ILE A 1 103 ? -2.200 6.804 12.060 1.00 94.31 103 ILE A CA 1
ATOM 874 C C . ILE A 1 103 ? -1.964 5.723 10.999 1.00 94.31 103 ILE A C 1
ATOM 876 O O . ILE A 1 103 ? -1.179 5.921 10.076 1.00 94.31 103 ILE A O 1
ATOM 880 N N . SER A 1 104 ? -2.693 4.606 11.072 1.00 95.25 104 SER A N 1
ATOM 881 C CA . SER A 1 104 ? -2.564 3.535 10.079 1.00 95.25 104 SER A CA 1
ATOM 882 C C . SER A 1 104 ? -2.954 3.989 8.666 1.00 95.25 104 SER A C 1
ATOM 884 O O . SER A 1 104 ? -2.283 3.638 7.699 1.00 95.25 104 SER A O 1
ATOM 886 N N . ALA A 1 105 ? -3.997 4.814 8.536 1.00 95.94 105 ALA A N 1
ATOM 887 C CA . ALA A 1 105 ? -4.420 5.360 7.252 1.00 95.94 105 ALA A CA 1
ATOM 888 C C . ALA A 1 105 ? -3.410 6.387 6.704 1.00 95.94 105 ALA A C 1
ATOM 890 O O . ALA A 1 105 ? -3.190 6.451 5.495 1.00 95.94 105 ALA A O 1
ATOM 891 N N . GLN A 1 106 ? -2.740 7.142 7.578 1.00 94.88 106 GLN A N 1
ATOM 892 C CA . GLN A 1 106 ? -1.647 8.033 7.195 1.00 94.88 106 GLN A CA 1
ATOM 893 C C . GLN A 1 106 ? -0.435 7.251 6.667 1.00 94.88 106 GLN A C 1
ATOM 895 O O . GLN A 1 106 ? 0.092 7.602 5.612 1.00 94.88 106 GLN A O 1
ATOM 900 N N . HIS A 1 107 ? -0.046 6.157 7.327 1.00 94.44 107 HIS A N 1
ATOM 901 C CA . HIS A 1 107 ? 0.986 5.252 6.810 1.00 94.44 107 HIS A CA 1
ATOM 902 C C . HIS A 1 107 ? 0.596 4.644 5.461 1.00 94.44 107 HIS A C 1
ATOM 904 O O . HIS A 1 107 ? 1.426 4.546 4.559 1.00 94.44 107 HIS A O 1
ATOM 910 N N . LEU A 1 108 ? -0.681 4.303 5.264 1.00 96.44 108 LEU A N 1
ATOM 911 C CA . LEU A 1 108 ? -1.145 3.827 3.964 1.00 96.44 108 LEU A CA 1
ATOM 912 C C . LEU A 1 108 ? -0.965 4.880 2.858 1.00 96.44 108 LEU A C 1
ATOM 914 O O . LEU A 1 108 ? -0.567 4.525 1.752 1.00 96.44 108 LEU A O 1
ATOM 918 N N . LEU A 1 109 ? -1.184 6.171 3.133 1.00 95.62 109 LEU A N 1
ATOM 919 C CA . LEU A 1 109 ? -0.894 7.226 2.152 1.00 95.62 109 LEU A CA 1
ATOM 920 C C . LEU A 1 109 ? 0.594 7.274 1.766 1.00 95.62 109 LEU A C 1
ATOM 922 O O . LEU A 1 109 ? 0.916 7.501 0.600 1.00 95.62 109 LEU A O 1
ATOM 926 N N . GLU A 1 110 ? 1.498 7.054 2.721 1.00 93.19 110 GLU A N 1
ATOM 927 C CA . GLU A 1 110 ? 2.944 6.984 2.470 1.00 93.19 110 GLU A CA 1
ATOM 928 C C . GLU A 1 110 ? 3.292 5.780 1.588 1.00 93.19 110 GLU A C 1
ATOM 930 O O . GLU A 1 110 ? 4.000 5.935 0.592 1.00 93.19 110 GLU A O 1
ATOM 935 N N . ILE A 1 111 ? 2.704 4.615 1.875 1.00 94.44 111 ILE A N 1
ATOM 936 C CA . ILE A 1 111 ? 2.837 3.403 1.057 1.00 94.44 111 ILE A CA 1
ATOM 937 C C . ILE A 1 111 ? 2.349 3.653 -0.374 1.00 94.44 111 ILE A C 1
ATOM 939 O O . ILE A 1 111 ? 3.056 3.309 -1.320 1.00 94.44 111 ILE A O 1
ATOM 943 N N . VAL A 1 112 ? 1.179 4.281 -0.564 1.00 95.12 112 VAL A N 1
ATOM 944 C CA . VAL A 1 112 ? 0.665 4.601 -1.910 1.00 95.12 112 VAL A CA 1
ATOM 945 C C . VAL A 1 112 ? 1.640 5.508 -2.667 1.00 95.12 112 VAL A C 1
ATOM 947 O O . VAL A 1 112 ? 1.919 5.261 -3.841 1.00 95.12 112 VAL A O 1
ATOM 950 N N . ASN A 1 113 ? 2.212 6.519 -2.009 1.00 92.56 113 ASN A N 1
ATOM 951 C CA . ASN A 1 113 ? 3.193 7.409 -2.637 1.00 92.56 113 ASN A CA 1
ATOM 952 C C . ASN A 1 113 ? 4.466 6.654 -3.062 1.00 92.56 113 ASN A C 1
ATOM 954 O O . ASN A 1 113 ? 4.927 6.815 -4.195 1.00 92.56 113 ASN A O 1
ATOM 958 N N . SER A 1 114 ? 5.014 5.797 -2.196 1.00 91.81 114 SER A N 1
ATOM 959 C CA . SER A 1 114 ? 6.190 4.971 -2.509 1.00 91.81 114 SER A CA 1
ATOM 960 C C . SER A 1 114 ? 5.901 3.919 -3.589 1.00 91.81 114 SER A C 1
ATOM 962 O O . SER A 1 114 ? 6.757 3.635 -4.432 1.00 91.81 114 SER A O 1
ATOM 964 N N . ALA A 1 115 ? 4.680 3.377 -3.622 1.00 92.12 115 ALA A N 1
ATOM 965 C CA . ALA A 1 115 ? 4.220 2.469 -4.668 1.00 92.12 115 ALA A CA 1
ATOM 966 C C . ALA A 1 115 ? 4.169 3.176 -6.027 1.00 92.12 115 ALA A C 1
ATOM 968 O O . ALA A 1 115 ? 4.771 2.695 -6.986 1.00 92.12 115 ALA A O 1
ATOM 969 N N . LEU A 1 116 ? 3.549 4.359 -6.103 1.00 92.31 116 LEU A N 1
ATOM 970 C CA . LEU A 1 116 ? 3.540 5.180 -7.318 1.00 92.31 116 LEU A CA 1
ATOM 971 C C . LEU A 1 116 ? 4.961 5.548 -7.767 1.00 92.31 116 LEU A C 1
ATOM 973 O O . LEU A 1 116 ? 5.258 5.476 -8.958 1.00 92.31 116 LEU A O 1
ATOM 977 N N . GLY A 1 117 ? 5.860 5.872 -6.831 1.00 89.56 117 GLY A N 1
ATOM 978 C CA . GLY A 1 117 ? 7.277 6.109 -7.119 1.00 89.56 117 GLY A CA 1
ATOM 979 C C . GLY A 1 117 ? 7.978 4.885 -7.718 1.00 89.56 117 GLY A C 1
ATOM 980 O O . GLY A 1 117 ? 8.717 5.003 -8.695 1.00 89.56 117 GLY A O 1
ATOM 981 N N . THR A 1 118 ? 7.712 3.696 -7.178 1.00 88.25 118 THR A N 1
ATOM 982 C CA . THR A 1 118 ? 8.276 2.429 -7.666 1.00 88.25 118 THR A CA 1
ATOM 983 C C . THR A 1 118 ? 7.766 2.077 -9.063 1.00 88.25 118 THR A C 1
ATOM 985 O O . THR A 1 118 ? 8.562 1.740 -9.942 1.00 88.25 118 THR A O 1
ATOM 988 N N . ILE A 1 119 ? 6.458 2.206 -9.296 1.00 89.12 119 ILE A N 1
ATOM 989 C CA . ILE A 1 119 ? 5.833 1.959 -10.602 1.00 89.12 119 ILE A CA 1
ATOM 990 C C . ILE A 1 119 ? 6.340 2.976 -11.636 1.00 89.12 119 ILE A C 1
ATOM 992 O O . ILE A 1 119 ? 6.666 2.601 -12.761 1.00 89.12 119 ILE A O 1
ATOM 996 N N . SER A 1 120 ? 6.479 4.247 -11.247 1.00 87.62 120 SER A N 1
ATOM 997 C CA . SER A 1 120 ? 7.034 5.303 -12.100 1.00 87.62 120 SER A CA 1
ATOM 998 C C . SER A 1 120 ? 8.466 4.986 -12.528 1.00 87.62 120 SER A C 1
ATOM 1000 O O . SER A 1 120 ? 8.762 5.008 -13.721 1.00 87.62 120 SER A O 1
ATOM 1002 N N . ASN A 1 121 ? 9.333 4.585 -11.590 1.00 84.69 121 ASN A N 1
ATOM 1003 C CA . ASN A 1 121 ? 10.706 4.179 -11.903 1.00 84.69 121 ASN A CA 1
ATOM 1004 C C . ASN A 1 121 ? 10.751 3.017 -12.911 1.00 84.69 121 ASN A C 1
ATOM 1006 O O . ASN A 1 121 ? 11.562 3.031 -13.838 1.00 84.69 121 ASN A O 1
ATOM 1010 N N . TRP A 1 122 ? 9.873 2.021 -12.757 1.00 84.50 122 TRP A N 1
ATOM 1011 C CA . TRP A 1 122 ? 9.781 0.909 -13.705 1.00 84.50 122 TRP A CA 1
ATOM 1012 C C . TRP A 1 122 ? 9.305 1.355 -15.090 1.00 84.50 122 TRP A C 1
ATOM 1014 O O . TRP A 1 122 ? 9.909 0.999 -16.101 1.00 84.50 122 TRP A O 1
ATOM 1024 N N . ASN A 1 123 ? 8.256 2.173 -15.151 1.00 82.94 123 ASN A N 1
ATOM 1025 C CA . ASN A 1 123 ? 7.720 2.672 -16.415 1.00 82.94 123 ASN A CA 1
ATOM 1026 C C . ASN A 1 123 ? 8.719 3.580 -17.144 1.00 82.94 123 ASN A C 1
ATOM 1028 O O . ASN A 1 123 ? 8.849 3.473 -18.362 1.00 82.94 123 ASN A O 1
ATOM 1032 N N . GLN A 1 124 ? 9.483 4.406 -16.419 1.00 82.56 124 GLN A N 1
ATOM 1033 C CA . GLN A 1 124 ? 10.597 5.177 -16.982 1.00 82.56 124 GLN A CA 1
ATOM 1034 C C . GLN A 1 124 ? 11.662 4.260 -17.580 1.00 82.56 124 GLN A C 1
ATOM 1036 O O . GLN A 1 124 ? 12.074 4.460 -18.719 1.00 82.56 124 GLN A O 1
ATOM 1041 N N . PHE A 1 125 ? 12.063 3.216 -16.851 1.00 79.62 125 PHE A N 1
ATOM 1042 C CA . PHE A 1 125 ? 13.003 2.219 -17.359 1.00 79.62 125 PHE A CA 1
ATOM 1043 C C . PHE A 1 125 ? 12.496 1.544 -18.649 1.00 79.62 125 PHE A C 1
ATOM 1045 O O . PHE A 1 125 ? 13.280 1.291 -19.564 1.00 79.62 125 PHE A O 1
ATOM 1052 N N . ARG A 1 126 ? 11.184 1.297 -18.759 1.00 80.44 126 ARG A N 1
ATOM 1053 C CA . ARG A 1 126 ? 10.547 0.685 -19.938 1.00 80.44 126 ARG A CA 1
ATOM 1054 C C . ARG A 1 126 ? 10.113 1.676 -21.022 1.00 80.44 126 ARG A C 1
ATOM 1056 O O . ARG A 1 126 ? 9.605 1.230 -22.049 1.00 80.44 126 ARG A O 1
ATOM 1063 N N . ASN A 1 127 ? 10.311 2.982 -20.832 1.00 80.81 127 ASN A N 1
ATOM 1064 C CA . ASN A 1 127 ? 9.773 4.042 -21.695 1.00 80.81 127 ASN A CA 1
ATOM 1065 C C . ASN A 1 127 ? 8.253 3.913 -21.940 1.00 80.81 127 ASN A C 1
ATOM 1067 O O . ASN A 1 127 ? 7.772 4.082 -23.061 1.00 80.81 127 ASN A O 1
ATOM 1071 N N . GLN A 1 128 ? 7.492 3.585 -20.894 1.00 81.12 128 GLN A N 1
ATOM 1072 C CA . GLN A 1 128 ? 6.040 3.410 -20.944 1.00 81.12 128 GLN A CA 1
ATOM 1073 C C . GLN A 1 128 ? 5.312 4.578 -20.272 1.00 81.12 128 GLN A C 1
ATOM 1075 O O . GLN A 1 128 ? 5.774 5.139 -19.279 1.00 81.12 128 GLN A O 1
ATOM 1080 N N . SER A 1 129 ? 4.146 4.943 -20.810 1.00 79.19 129 SER A N 1
ATOM 1081 C CA . SER A 1 129 ? 3.252 5.922 -20.185 1.00 79.19 129 SER A CA 1
ATOM 1082 C C . SER A 1 129 ? 2.568 5.324 -18.957 1.00 79.19 129 SER A C 1
ATOM 1084 O O . SER A 1 129 ? 2.107 4.185 -19.008 1.00 79.19 129 SER A O 1
ATOM 1086 N N . MET A 1 130 ? 2.432 6.115 -17.894 1.00 75.94 130 MET A N 1
ATOM 1087 C CA . MET A 1 130 ? 1.788 5.701 -16.648 1.00 75.94 130 MET A CA 1
ATOM 1088 C C . MET A 1 130 ? 0.551 6.549 -16.354 1.00 75.94 130 MET A C 1
ATOM 1090 O O . MET A 1 130 ? 0.612 7.777 -16.427 1.00 75.94 130 MET A O 1
ATOM 1094 N N . ASP A 1 131 ? -0.542 5.902 -15.946 1.00 80.81 131 ASP A N 1
ATOM 1095 C CA . ASP A 1 131 ? -1.644 6.591 -15.278 1.00 80.81 131 ASP A CA 1
ATOM 1096 C C . ASP A 1 131 ? -1.296 6.814 -13.800 1.00 80.81 131 ASP A C 1
ATOM 1098 O O . ASP A 1 131 ? -1.295 5.885 -12.994 1.00 80.81 131 ASP A O 1
ATOM 1102 N N . MET A 1 132 ? -0.989 8.060 -13.439 1.00 75.06 132 MET A N 1
ATOM 1103 C CA . MET A 1 132 ? -0.671 8.439 -12.058 1.00 75.06 132 MET A CA 1
ATOM 1104 C C . MET A 1 132 ? -1.912 8.551 -11.161 1.00 75.06 132 MET A C 1
ATOM 1106 O O . MET A 1 132 ? -1.772 8.715 -9.951 1.00 75.06 132 MET A O 1
ATOM 1110 N N . ASN A 1 133 ? -3.120 8.470 -11.725 1.00 86.25 133 ASN A N 1
ATOM 1111 C CA . ASN A 1 133 ? -4.372 8.643 -10.992 1.00 86.25 133 ASN A CA 1
ATOM 1112 C C . ASN A 1 133 ? -5.063 7.318 -10.640 1.00 86.25 133 ASN A C 1
ATOM 1114 O O . ASN A 1 133 ? -6.165 7.355 -10.100 1.00 86.25 133 ASN A O 1
ATOM 1118 N N . MET A 1 134 ? -4.427 6.166 -10.874 1.00 91.88 134 MET A N 1
ATOM 1119 C CA . MET A 1 134 ? -5.062 4.848 -10.717 1.00 91.88 134 MET A CA 1
ATOM 1120 C C . MET A 1 134 ? -5.649 4.567 -9.318 1.00 91.88 134 MET A C 1
ATOM 1122 O O . MET A 1 134 ? -6.582 3.781 -9.200 1.00 91.88 134 MET A O 1
ATOM 1126 N N . PHE A 1 135 ? -5.148 5.223 -8.263 1.00 94.81 135 PHE A N 1
ATOM 1127 C CA . PHE A 1 135 ? -5.657 5.080 -6.888 1.00 94.81 135 PHE A CA 1
ATOM 1128 C C . PHE A 1 135 ? -6.449 6.290 -6.380 1.00 94.81 135 PHE A C 1
ATOM 1130 O O . PHE A 1 135 ? -6.852 6.305 -5.216 1.00 94.81 135 PHE A O 1
ATOM 1137 N N . ARG A 1 136 ? -6.643 7.324 -7.208 1.00 93.56 136 ARG A N 1
ATOM 1138 C CA . ARG A 1 136 ? -7.103 8.647 -6.765 1.00 93.56 136 ARG A CA 1
ATOM 1139 C C . ARG A 1 136 ? -8.403 8.580 -5.966 1.00 93.56 136 ARG A C 1
ATOM 1141 O O . ARG A 1 136 ? -8.434 9.047 -4.833 1.00 93.56 136 ARG A O 1
ATOM 1148 N N . ASP A 1 137 ? -9.427 7.931 -6.510 1.00 95.00 137 ASP A N 1
ATOM 1149 C CA . ASP A 1 137 ? -10.752 7.874 -5.882 1.00 95.00 137 ASP A CA 1
ATOM 1150 C C . ASP A 1 137 ? -10.722 7.146 -4.528 1.00 95.00 137 ASP A C 1
ATOM 1152 O O . ASP A 1 137 ? -11.375 7.552 -3.560 1.00 95.00 137 ASP A O 1
ATOM 1156 N N . LYS A 1 138 ? -9.909 6.087 -4.422 1.00 96.00 138 LYS A N 1
ATOM 1157 C CA . LYS A 1 138 ? -9.748 5.321 -3.180 1.00 96.00 138 LYS A CA 1
ATOM 1158 C C . LYS A 1 138 ? -8.941 6.083 -2.135 1.00 96.00 138 LYS A C 1
ATOM 1160 O O . LYS A 1 138 ? -9.277 6.011 -0.955 1.00 96.00 138 LYS A O 1
ATOM 1165 N N . VAL A 1 139 ? -7.922 6.832 -2.558 1.00 96.12 139 VAL A N 1
ATOM 1166 C CA . VAL A 1 139 ? -7.140 7.730 -1.695 1.00 96.12 139 VAL A CA 1
ATOM 1167 C C . VAL A 1 139 ? -7.999 8.882 -1.179 1.00 96.12 139 VAL A C 1
ATOM 1169 O O . VAL A 1 139 ? -7.925 9.220 0.001 1.00 96.12 139 VAL A O 1
ATOM 1172 N N . ASP A 1 140 ? -8.835 9.472 -2.029 1.00 94.50 140 ASP A N 1
ATOM 1173 C CA . ASP A 1 140 ? -9.737 10.548 -1.620 1.00 94.50 140 ASP A CA 1
ATOM 1174 C C . ASP A 1 140 ? -10.792 10.029 -0.629 1.00 94.50 140 ASP A C 1
ATOM 1176 O O . ASP A 1 140 ? -11.045 10.663 0.397 1.00 94.50 140 ASP A O 1
ATOM 1180 N N . THR A 1 141 ? -11.322 8.823 -0.854 1.00 96.12 141 THR A N 1
ATOM 1181 C CA . THR A 1 141 ? -12.196 8.135 0.114 1.00 96.12 141 THR A CA 1
ATOM 1182 C C . THR A 1 141 ? -11.487 7.896 1.449 1.00 96.12 141 THR A C 1
ATOM 1184 O O . THR A 1 141 ? -12.044 8.214 2.500 1.00 96.12 141 THR A O 1
ATOM 1187 N N . LEU A 1 142 ? -10.237 7.421 1.422 1.00 96.06 142 LEU A N 1
ATOM 1188 C CA . LEU A 1 142 ? -9.432 7.175 2.621 1.00 96.06 142 LEU A CA 1
ATOM 1189 C C . LEU A 1 142 ? -9.250 8.457 3.437 1.00 96.06 142 LEU A C 1
ATOM 1191 O O . LEU A 1 142 ? -9.504 8.487 4.642 1.00 96.06 142 LEU A O 1
ATOM 1195 N N . ARG A 1 143 ? -8.855 9.545 2.770 1.00 95.06 143 ARG A N 1
ATOM 1196 C CA . ARG A 1 143 ? -8.689 10.854 3.410 1.00 95.06 143 ARG A CA 1
ATOM 1197 C C . ARG A 1 143 ? -9.974 11.320 4.079 1.00 95.06 143 ARG A C 1
ATOM 1199 O O . ARG A 1 143 ? -9.916 11.788 5.213 1.00 95.06 143 ARG A O 1
ATOM 1206 N N . ASN A 1 144 ? -11.113 11.154 3.412 1.00 94.25 144 ASN A N 1
ATOM 1207 C CA . ASN A 1 144 ? -12.411 11.561 3.940 1.00 94.25 144 ASN A CA 1
ATOM 1208 C C . ASN A 1 144 ? -12.841 10.710 5.145 1.00 94.25 144 ASN A C 1
ATOM 1210 O O . ASN A 1 144 ? -13.198 11.272 6.181 1.00 94.25 144 ASN A O 1
ATOM 1214 N N . ASN A 1 145 ? -12.751 9.379 5.044 1.00 94.69 145 ASN A N 1
ATOM 1215 C CA . ASN A 1 145 ? -13.154 8.456 6.112 1.00 94.69 145 ASN A CA 1
ATOM 1216 C C . ASN A 1 145 ? -12.356 8.676 7.402 1.00 94.69 145 ASN A C 1
ATOM 1218 O O . ASN A 1 145 ? -12.905 8.599 8.500 1.00 94.69 145 ASN A O 1
ATOM 1222 N N . PHE A 1 146 ? -11.066 8.987 7.270 1.00 93.81 146 PHE A N 1
ATOM 1223 C CA . PHE A 1 146 ? -10.166 9.149 8.410 1.00 93.81 146 PHE A CA 1
ATOM 1224 C C . PHE A 1 146 ? -9.856 10.615 8.745 1.00 93.81 146 PHE A C 1
ATOM 1226 O O . PHE A 1 146 ? -9.092 10.870 9.672 1.00 93.81 146 PHE A O 1
ATOM 1233 N N . GLN A 1 147 ? -10.474 11.588 8.064 1.00 91.44 147 GLN A N 1
ATOM 1234 C CA . GLN A 1 147 ? -10.225 13.028 8.256 1.00 91.44 147 GLN A CA 1
ATOM 1235 C C . GLN A 1 147 ? -8.729 13.383 8.182 1.00 91.44 147 GLN A C 1
ATOM 1237 O O . GLN A 1 147 ? -8.213 14.172 8.977 1.00 91.44 147 GLN A O 1
ATOM 1242 N N . LEU A 1 148 ? -8.012 12.758 7.246 1.00 87.50 148 LEU A N 1
ATOM 1243 C CA . LEU A 1 148 ? -6.570 12.938 7.111 1.00 87.50 148 LEU A CA 1
ATOM 1244 C C . LEU A 1 148 ? -6.288 14.339 6.576 1.00 87.50 148 LEU A C 1
ATOM 1246 O O . LEU A 1 148 ? -6.836 14.748 5.548 1.00 87.50 148 LEU A O 1
ATOM 1250 N N . GLN A 1 149 ? -5.414 15.075 7.261 1.00 72.62 149 GLN A N 1
ATOM 1251 C CA . GLN A 1 149 ? -4.947 16.349 6.739 1.00 72.62 149 GLN A CA 1
ATOM 1252 C C . GLN A 1 149 ? -4.176 16.089 5.445 1.00 72.62 149 GLN A C 1
ATOM 1254 O O . GLN A 1 149 ? -3.283 15.242 5.388 1.00 72.62 149 GLN A O 1
ATOM 1259 N N . ILE A 1 150 ? -4.500 16.838 4.392 1.00 60.22 150 ILE A N 1
ATOM 1260 C CA . ILE A 1 150 ? -3.608 16.931 3.243 1.00 60.22 150 ILE A CA 1
ATOM 1261 C C . ILE A 1 150 ? -2.342 17.588 3.785 1.00 60.22 150 ILE A C 1
ATOM 1263 O O . ILE A 1 150 ? -2.351 18.786 4.067 1.00 60.22 150 ILE A O 1
ATOM 1267 N N . ASN A 1 151 ? -1.267 16.818 3.964 1.00 48.31 151 ASN A N 1
ATOM 1268 C CA . ASN A 1 151 ? 0.045 17.406 4.189 1.00 48.31 151 ASN A CA 1
ATOM 1269 C C . ASN A 1 151 ? 0.296 18.377 3.027 1.00 48.31 151 ASN A C 1
ATOM 1271 O O . ASN A 1 151 ? 0.559 17.957 1.901 1.00 48.31 151 ASN A O 1
ATOM 1275 N N . GLN A 1 152 ? 0.225 19.681 3.301 1.00 39.56 152 GLN A N 1
ATOM 1276 C CA . GLN A 1 152 ? 0.512 20.764 2.352 1.00 39.56 152 GLN A CA 1
ATOM 1277 C C . GLN A 1 152 ? 1.999 20.813 1.938 1.00 39.56 152 GLN A C 1
ATOM 1279 O O . GLN A 1 152 ? 2.445 21.778 1.333 1.00 39.56 152 GLN A O 1
ATOM 1284 N N . ASN A 1 153 ? 2.764 19.751 2.210 1.00 31.47 153 ASN A N 1
ATOM 1285 C CA . ASN A 1 153 ? 4.152 19.571 1.790 1.00 31.47 153 ASN A CA 1
ATOM 1286 C C . ASN A 1 153 ? 4.294 18.738 0.506 1.00 31.47 153 ASN A C 1
ATOM 1288 O O . ASN A 1 153 ? 5.376 18.239 0.210 1.00 31.47 153 ASN A O 1
ATOM 1292 N N . CYS A 1 154 ? 3.238 18.620 -0.299 1.00 33.00 154 CYS A N 1
ATOM 1293 C CA . CYS A 1 154 ? 3.391 18.300 -1.714 1.00 33.00 154 CYS A CA 1
ATOM 1294 C C . CYS A 1 154 ? 3.489 19.615 -2.498 1.00 33.00 154 CYS A C 1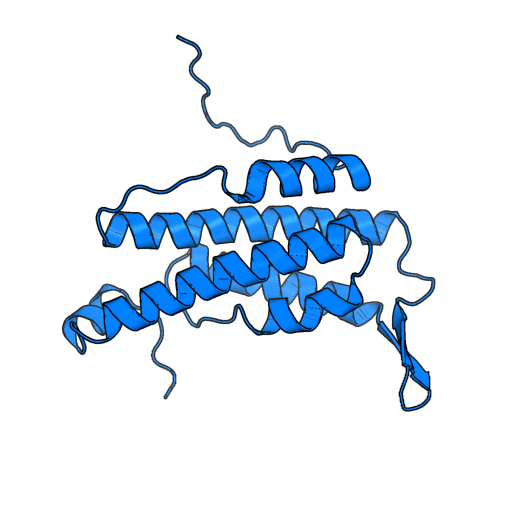
ATOM 1296 O O . CYS A 1 154 ? 2.517 20.079 -3.088 1.00 33.00 154 CYS A O 1
ATOM 1298 N N . ASN A 1 155 ? 4.686 20.212 -2.510 1.00 28.12 155 ASN A N 1
ATOM 1299 C CA . ASN A 1 155 ? 5.092 21.159 -3.552 1.00 28.12 155 ASN A CA 1
ATOM 1300 C C . ASN A 1 155 ? 5.216 20.383 -4.877 1.00 28.12 155 ASN A C 1
ATOM 1302 O O . ASN A 1 155 ? 6.305 20.142 -5.390 1.00 28.12 155 ASN A O 1
ATOM 1306 N N . CYS A 1 156 ? 4.082 19.941 -5.412 1.00 26.83 156 CYS A N 1
ATOM 1307 C CA . CYS A 1 156 ? 3.954 19.650 -6.824 1.00 26.83 156 CYS A CA 1
ATOM 1308 C C . CYS A 1 156 ? 3.423 20.946 -7.444 1.00 26.83 156 CYS A C 1
ATOM 1310 O O . CYS A 1 156 ? 2.320 21.368 -7.086 1.00 26.83 156 CYS A O 1
ATOM 1312 N N . PRO A 1 157 ? 4.194 21.637 -8.299 1.00 33.12 157 PRO A N 1
ATOM 1313 C CA . PRO A 1 157 ? 3.707 22.825 -8.969 1.00 33.12 157 PRO A CA 1
ATOM 1314 C C . PRO A 1 157 ? 2.629 22.389 -9.961 1.00 33.12 157 PRO A C 1
ATOM 1316 O O . PRO A 1 157 ? 2.910 22.056 -11.109 1.00 33.12 157 PRO A O 1
ATOM 1319 N N . CYS A 1 158 ? 1.371 22.425 -9.530 1.00 34.22 158 CYS A N 1
ATOM 1320 C CA . CYS A 1 158 ? 0.273 22.677 -10.446 1.00 34.22 158 CYS A CA 1
ATOM 1321 C C . CYS A 1 158 ? 0.461 24.110 -10.954 1.00 34.22 158 CYS A C 1
ATOM 1323 O O . CYS A 1 158 ? -0.107 25.057 -10.412 1.00 34.22 158 CYS A O 1
ATOM 1325 N N . GLN A 1 159 ? 1.319 24.276 -11.962 1.00 29.34 159 GLN A N 1
ATOM 1326 C CA . GLN A 1 159 ? 1.254 25.427 -12.846 1.00 29.34 159 GLN A CA 1
ATOM 1327 C C . GLN A 1 159 ? -0.095 25.343 -13.559 1.00 29.34 159 GLN A C 1
ATOM 1329 O O . GLN A 1 159 ? -0.275 24.600 -14.522 1.00 29.34 159 GLN A O 1
ATOM 1334 N N . LEU A 1 160 ? -1.069 26.058 -13.001 1.00 31.58 160 LEU A N 1
ATOM 1335 C CA . LEU A 1 160 ? -2.193 26.564 -13.766 1.00 31.58 160 LEU A CA 1
ATOM 1336 C C . LEU A 1 160 ? -1.620 27.504 -14.833 1.00 31.58 160 LEU A C 1
ATOM 1338 O O . LEU A 1 160 ? -0.768 28.339 -14.531 1.00 31.58 160 LEU A O 1
ATOM 1342 N N . ILE A 1 161 ? -2.071 27.242 -16.056 1.00 34.38 161 ILE A N 1
ATOM 1343 C CA . ILE A 1 161 ? -1.827 27.934 -17.328 1.00 34.38 161 ILE A CA 1
ATOM 1344 C C . ILE A 1 161 ? -1.747 29.455 -17.167 1.00 34.38 161 ILE A C 1
ATOM 1346 O O . ILE A 1 161 ? -2.628 30.015 -16.474 1.00 34.38 161 ILE A O 1
#

Secondary structure (DSSP, 8-state):
----B-HHHHHHH-HHHHHHHHHHHHHHHHHHHHHHHHHHHTT-GGGGHHHHHHS---B-SHHHHHHHHHHHHHHHHHHTTEEEEETTEEEE-TT--HHHHHHHHHHHHHHHHHHHHHHHHHHHHHT----TTTTHHHHHHHHHHHT----TT--------

Foldseek 3Di:
DADAPPVVVCCVPPVVVVLVVLVVLLVLLLVLLLVLLVCLLVVVNVVNLVSLVSNDGRYPDPLSVQLVVLSVVLNVLQVVQWDDPDPPDIDGHPVCDLVVSLVSLVSSVSNLVSSLVSSVVSCVVVVHDDDSCSCVVSNVSSCVVSVHDPPPPPPPPPPDD

Organism: NCBI:txid65129